Protein AF-A0A840H844-F1 (afdb_monomer_lite)

Foldseek 3Di:
DDPLVLLVQVLVLLVVCLVVDDACPDPPNVVSLLVSQVVQVPPDVGDDLVNSLVSCCVPPVPSNPTPHNVVSSVCNVVSVVVVVVVVVVVVVVD

Secondary structure (DSSP, 8-state):
--HHHHHHHHHHHHHHHHHH---TTSTTHHHHHHHHHHHHHHSTT---HHHHHHHHHHH-HHHHTSSHHHHHHHHHHHHHHHHHHHHHHHHTT-

pLDDT: mean 92.4, std 5.26, range [61.91, 97.94]

Structure (mmCIF, N/CA/C/O backbone):
data_AF-A0A840H844-F1
#
_entry.id   AF-A0A840H844-F1
#
loop_
_atom_site.group_PDB
_atom_site.id
_atom_site.type_symbol
_atom_site.label_atom_id
_atom_site.label_alt_id
_atom_site.label_comp_id
_atom_site.label_asym_id
_atom_site.label_entity_id
_atom_site.label_seq_id
_atom_site.pdbx_PDB_ins_code
_atom_site.Cartn_x
_atom_site.Cartn_y
_atom_site.Cartn_z
_atom_site.occupancy
_atom_site.B_iso_or_equiv
_atom_site.auth_seq_id
_atom_site.auth_comp_id
_atom_site.auth_asym_id
_atom_site.auth_atom_id
_atom_site.pdbx_PDB_model_num
ATOM 1 N N . MET A 1 1 ? -8.427 10.526 1.716 1.00 89.75 1 MET A N 1
ATOM 2 C CA . MET A 1 1 ? -8.307 10.136 0.295 1.00 89.75 1 MET A CA 1
ATOM 3 C C . MET A 1 1 ? -9.116 8.879 0.109 1.00 89.75 1 MET A C 1
ATOM 5 O O . MET A 1 1 ? -9.369 8.225 1.108 1.00 89.75 1 MET A O 1
ATOM 9 N N . SER A 1 2 ? -9.557 8.610 -1.112 1.00 94.44 2 SER A N 1
ATOM 10 C CA . SER A 1 2 ? -10.195 7.345 -1.467 1.00 94.44 2 SER A CA 1
ATOM 11 C C . SER A 1 2 ? -9.162 6.227 -1.641 1.00 94.44 2 SER A C 1
ATOM 13 O O . SER A 1 2 ? -8.010 6.509 -1.995 1.00 94.44 2 SER A O 1
ATOM 15 N N . HIS A 1 3 ? -9.580 4.959 -1.525 1.00 94.75 3 HIS A N 1
ATOM 16 C CA . HIS A 1 3 ? -8.670 3.820 -1.708 1.00 94.75 3 HIS A CA 1
ATOM 17 C C . HIS A 1 3 ? -8.077 3.865 -3.111 1.00 94.75 3 HIS A C 1
ATOM 19 O O . HIS A 1 3 ? -6.909 3.552 -3.314 1.00 94.75 3 HIS A O 1
ATOM 25 N N . SER A 1 4 ? -8.865 4.338 -4.079 1.00 94.25 4 SER A N 1
ATOM 26 C CA . SER A 1 4 ? -8.412 4.560 -5.444 1.00 94.25 4 SER A CA 1
ATOM 27 C C . SER A 1 4 ? -7.243 5.545 -5.520 1.00 94.25 4 SER A C 1
ATOM 29 O O . SER A 1 4 ? -6.231 5.217 -6.132 1.00 94.25 4 SER A O 1
ATOM 31 N N . GLU A 1 5 ? -7.355 6.722 -4.902 1.00 96.38 5 GLU A N 1
ATOM 32 C CA . GLU A 1 5 ? -6.285 7.732 -4.905 1.00 96.38 5 GLU A CA 1
ATOM 33 C C . GLU A 1 5 ? -5.043 7.252 -4.147 1.00 96.38 5 GLU A C 1
ATOM 35 O O . GLU A 1 5 ? -3.912 7.537 -4.545 1.00 96.38 5 GLU A O 1
ATOM 40 N N . ILE A 1 6 ? -5.241 6.502 -3.061 1.00 97.31 6 ILE A N 1
ATOM 41 C CA . ILE A 1 6 ? -4.145 5.935 -2.272 1.00 97.31 6 ILE A CA 1
ATOM 42 C C . ILE A 1 6 ? -3.375 4.907 -3.098 1.00 97.31 6 ILE A C 1
ATOM 44 O O . ILE A 1 6 ? -2.145 4.950 -3.133 1.00 97.31 6 ILE A O 1
ATOM 48 N N . VAL A 1 7 ? -4.073 4.025 -3.818 1.00 97.38 7 VAL A N 1
ATOM 49 C CA . VAL A 1 7 ? -3.431 3.060 -4.719 1.00 97.38 7 VAL A CA 1
ATOM 50 C C . VAL A 1 7 ? -2.627 3.763 -5.806 1.00 97.38 7 VAL A C 1
ATOM 52 O O . VAL A 1 7 ? -1.505 3.347 -6.094 1.00 97.38 7 VAL A O 1
ATOM 55 N N . ASP A 1 8 ? -3.140 4.853 -6.374 1.00 97.88 8 ASP A N 1
ATOM 56 C CA . ASP A 1 8 ? -2.403 5.607 -7.392 1.00 97.88 8 ASP A CA 1
ATOM 57 C C . ASP A 1 8 ? -1.103 6.203 -6.824 1.00 97.88 8 ASP A C 1
ATOM 59 O O . ASP A 1 8 ? -0.054 6.128 -7.470 1.00 97.88 8 ASP A O 1
ATOM 63 N N . LYS A 1 9 ? -1.128 6.696 -5.579 1.00 97.94 9 LYS A N 1
ATOM 64 C CA . LYS A 1 9 ? 0.075 7.168 -4.869 1.00 97.94 9 LYS A CA 1
ATOM 65 C C . LYS A 1 9 ? 1.050 6.044 -4.529 1.00 97.94 9 LYS A C 1
ATOM 67 O O . LYS A 1 9 ? 2.256 6.237 -4.656 1.00 97.94 9 LYS A O 1
ATOM 72 N N . ILE A 1 10 ? 0.559 4.869 -4.134 1.00 97.25 10 ILE A N 1
ATOM 73 C CA . ILE A 1 10 ? 1.403 3.684 -3.913 1.00 97.25 10 ILE A CA 1
ATOM 74 C C . ILE A 1 10 ? 2.129 3.316 -5.211 1.00 97.25 10 ILE A C 1
ATOM 76 O O . ILE A 1 10 ? 3.341 3.114 -5.208 1.00 97.25 10 ILE A O 1
ATOM 80 N N . ILE A 1 11 ? 1.410 3.285 -6.335 1.00 97.50 11 ILE A N 1
ATOM 81 C CA . ILE A 1 11 ? 1.981 3.001 -7.657 1.00 97.50 11 ILE A CA 1
ATOM 82 C C . ILE A 1 11 ? 3.035 4.047 -8.033 1.00 97.50 11 ILE A C 1
ATOM 84 O O . ILE A 1 11 ? 4.089 3.692 -8.564 1.00 97.50 11 ILE A O 1
ATOM 88 N N . GLU A 1 12 ? 2.776 5.329 -7.780 1.00 96.81 12 GLU A N 1
ATOM 89 C CA . GLU A 1 12 ? 3.746 6.399 -8.018 1.00 96.81 12 GLU A CA 1
ATOM 90 C C . GLU A 1 12 ? 5.024 6.198 -7.196 1.00 96.81 12 GLU A C 1
ATOM 92 O O . GLU A 1 12 ? 6.118 6.223 -7.764 1.00 96.81 12 GLU A O 1
ATOM 97 N N . GLN A 1 13 ? 4.895 5.909 -5.900 1.00 95.69 13 GLN A N 1
ATOM 98 C CA . GLN A 1 13 ? 6.041 5.675 -5.021 1.00 95.69 13 GLN A CA 1
ATOM 99 C C . GLN A 1 13 ? 6.847 4.439 -5.421 1.00 95.69 13 GLN A C 1
ATOM 101 O O . GLN A 1 13 ?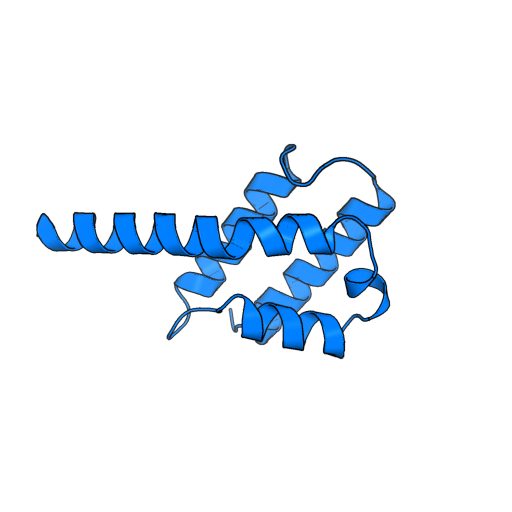 8.074 4.499 -5.485 1.00 95.69 13 GLN A O 1
ATOM 106 N N . LEU A 1 14 ? 6.181 3.349 -5.806 1.00 95.44 14 LEU A N 1
ATOM 107 C CA . LEU A 1 14 ? 6.855 2.162 -6.339 1.00 95.44 14 LEU A CA 1
ATOM 108 C C . LEU A 1 14 ? 7.644 2.491 -7.613 1.00 95.44 14 LEU A C 1
ATOM 110 O O . LEU A 1 14 ? 8.789 2.077 -7.754 1.00 95.44 14 LEU A O 1
ATOM 114 N N . ARG A 1 15 ? 7.087 3.307 -8.519 1.00 94.94 15 ARG A N 1
ATOM 115 C CA . ARG A 1 15 ? 7.805 3.756 -9.729 1.00 94.94 15 ARG A CA 1
ATOM 116 C C . ARG A 1 15 ? 9.003 4.646 -9.421 1.00 94.94 15 ARG A C 1
ATOM 118 O O . ARG A 1 15 ? 9.917 4.707 -10.245 1.00 94.94 15 ARG A O 1
ATOM 125 N N . ILE A 1 16 ? 8.956 5.419 -8.339 1.00 92.75 16 ILE A N 1
ATOM 126 C CA . ILE A 1 16 ? 10.081 6.246 -7.891 1.00 92.75 16 ILE A CA 1
ATOM 127 C C . ILE A 1 16 ? 11.165 5.337 -7.318 1.00 92.75 16 ILE A C 1
ATOM 129 O O . ILE A 1 16 ? 12.317 5.456 -7.728 1.00 92.75 16 ILE A O 1
ATOM 133 N N . GLN A 1 17 ? 10.795 4.398 -6.447 1.00 92.31 17 GLN A N 1
ATOM 134 C CA . GLN A 1 17 ? 11.731 3.447 -5.858 1.00 92.31 17 GLN A CA 1
ATOM 135 C C . GLN A 1 17 ? 12.397 2.569 -6.924 1.00 92.31 17 GLN A C 1
ATOM 137 O O . GLN A 1 17 ? 13.618 2.464 -6.941 1.00 92.31 17 GLN A O 1
ATOM 142 N N . ASP A 1 18 ? 11.634 1.998 -7.859 1.00 90.25 18 ASP A N 1
ATOM 143 C CA . ASP A 1 18 ? 12.188 1.164 -8.935 1.00 90.25 18 ASP A CA 1
ATOM 144 C C . ASP A 1 18 ? 13.176 1.943 -9.827 1.00 90.25 18 ASP A C 1
ATOM 146 O O . ASP A 1 18 ? 14.126 1.364 -10.351 1.00 90.25 18 ASP A O 1
ATOM 150 N N . ARG A 1 19 ? 12.982 3.261 -10.001 1.00 91.06 19 ARG A N 1
ATOM 151 C CA . ARG A 1 19 ? 13.886 4.126 -10.784 1.00 91.06 19 ARG A CA 1
ATOM 152 C C . ARG A 1 19 ? 15.127 4.560 -10.011 1.00 91.06 19 ARG A C 1
ATOM 154 O O . ARG A 1 19 ? 16.205 4.632 -10.592 1.00 91.06 19 ARG A O 1
ATOM 161 N N . SER A 1 20 ? 14.960 4.887 -8.737 1.00 89.56 20 SER A N 1
ATOM 162 C CA . SER A 1 20 ? 16.026 5.406 -7.874 1.00 89.56 20 SER A CA 1
ATOM 163 C C . SER A 1 20 ? 16.852 4.294 -7.221 1.00 89.56 20 SER A C 1
ATOM 165 O O . SER A 1 20 ? 17.950 4.545 -6.729 1.00 89.56 20 SER A O 1
ATOM 167 N N . GLY A 1 21 ? 16.335 3.063 -7.219 1.00 86.31 21 GLY A N 1
ATOM 168 C CA . GLY A 1 21 ? 16.888 1.939 -6.480 1.00 86.31 21 GLY A CA 1
ATOM 169 C C . GLY A 1 21 ? 16.648 2.042 -4.969 1.00 86.31 21 GLY A C 1
ATOM 170 O O . GLY A 1 21 ? 15.987 2.953 -4.461 1.00 86.31 21 GLY A O 1
ATOM 171 N N . GLY A 1 22 ? 17.216 1.082 -4.240 1.00 86.75 22 GLY A N 1
ATOM 172 C CA . GLY A 1 22 ? 17.076 0.968 -2.789 1.00 86.75 22 GLY A CA 1
ATOM 173 C C . GLY A 1 22 ? 15.953 0.028 -2.352 1.00 86.75 22 GLY A C 1
ATOM 174 O O . GLY A 1 22 ? 15.202 -0.530 -3.156 1.00 86.75 22 GLY A O 1
ATOM 175 N N . TYR A 1 23 ? 15.868 -0.176 -1.042 1.00 85.50 23 TYR A N 1
ATOM 176 C CA . TYR A 1 23 ? 14.957 -1.141 -0.435 1.00 85.50 23 TYR A CA 1
ATOM 177 C C . TYR A 1 23 ? 13.815 -0.446 0.286 1.00 85.50 23 TYR A C 1
ATOM 179 O O . TYR A 1 23 ? 14.002 0.585 0.922 1.00 85.50 23 TYR A O 1
ATOM 187 N N . PHE A 1 24 ? 12.650 -1.085 0.270 1.00 86.62 24 PHE A N 1
ATOM 188 C CA . PHE A 1 24 ? 11.432 -0.584 0.901 1.00 86.62 24 PHE A CA 1
ATOM 189 C C . PHE A 1 24 ? 11.623 -0.213 2.386 1.00 86.62 24 PHE A C 1
ATOM 191 O O . PHE A 1 24 ? 11.042 0.752 2.862 1.00 86.62 24 PHE A O 1
ATOM 198 N N . HIS A 1 25 ? 12.472 -0.943 3.118 1.00 86.56 25 HIS A N 1
ATOM 199 C CA . HIS A 1 25 ? 12.738 -0.689 4.539 1.00 86.56 25 HIS A CA 1
ATOM 200 C C . HIS A 1 25 ? 13.635 0.530 4.813 1.00 86.56 25 HIS A C 1
ATOM 202 O O . HIS A 1 25 ? 13.850 0.864 5.978 1.00 86.56 25 HIS A O 1
ATOM 208 N N . GLN A 1 26 ? 14.190 1.158 3.775 1.00 91.44 26 GLN A N 1
ATOM 209 C CA . GLN A 1 26 ? 15.026 2.348 3.897 1.00 91.44 26 GLN A CA 1
ATOM 210 C C . GLN A 1 26 ? 14.167 3.614 3.876 1.00 91.44 26 GLN A C 1
ATOM 212 O O . GLN A 1 26 ? 13.107 3.655 3.254 1.00 91.44 26 GLN A O 1
ATOM 217 N N . GLU A 1 27 ? 14.644 4.662 4.542 1.00 90.94 27 GLU A N 1
ATOM 218 C CA . GLU A 1 27 ? 14.042 5.987 4.421 1.00 90.94 27 GLU A CA 1
ATOM 219 C C . GLU A 1 27 ? 14.402 6.624 3.065 1.00 90.94 27 GLU A C 1
ATOM 221 O O . GLU A 1 27 ? 15.520 6.420 2.580 1.00 90.94 27 GLU A O 1
ATOM 226 N N . PRO A 1 28 ? 13.489 7.398 2.449 1.00 91.44 28 PRO A N 1
ATOM 227 C CA . PRO A 1 28 ? 12.158 7.762 2.957 1.00 91.44 28 PRO A CA 1
ATOM 228 C C . PRO A 1 28 ? 11.054 6.732 2.649 1.00 91.44 28 PRO A C 1
ATOM 230 O O . PRO A 1 28 ? 9.936 6.869 3.144 1.00 91.44 28 PRO A O 1
ATOM 233 N N . TYR A 1 29 ? 11.350 5.691 1.858 1.00 92.44 29 TYR A N 1
ATOM 234 C CA . TYR A 1 29 ? 10.348 4.756 1.331 1.00 92.44 29 TYR A CA 1
ATOM 235 C C . TYR A 1 29 ? 9.483 4.132 2.424 1.00 92.44 29 TYR A C 1
ATOM 237 O O . TYR A 1 29 ? 8.257 4.126 2.312 1.00 92.44 29 TYR A O 1
ATOM 245 N N . LYS A 1 30 ? 10.102 3.650 3.507 1.00 92.81 30 LYS A N 1
ATOM 246 C CA . LYS A 1 30 ? 9.378 3.024 4.617 1.00 92.81 30 LYS A CA 1
ATOM 247 C C . LYS A 1 30 ? 8.315 3.959 5.192 1.00 92.81 30 LYS A C 1
ATOM 249 O O . LYS A 1 30 ? 7.159 3.555 5.319 1.00 92.81 30 LYS A O 1
ATOM 254 N N . SER A 1 31 ? 8.698 5.188 5.535 1.00 94.19 31 SER A N 1
ATOM 255 C CA . SER A 1 31 ? 7.788 6.179 6.114 1.00 94.19 31 SER A CA 1
ATOM 256 C C . SER A 1 31 ? 6.706 6.612 5.127 1.00 94.19 31 SER A C 1
ATOM 258 O O . SER A 1 31 ? 5.542 6.734 5.513 1.00 94.19 31 SER A O 1
ATOM 260 N N . ASP A 1 32 ? 7.056 6.789 3.852 1.00 95.94 32 ASP A N 1
ATOM 261 C CA . ASP A 1 32 ? 6.107 7.192 2.813 1.00 95.94 32 ASP A CA 1
ATOM 262 C C . ASP A 1 32 ? 5.034 6.128 2.565 1.00 95.94 32 ASP A C 1
ATOM 264 O O . ASP A 1 32 ? 3.839 6.439 2.567 1.00 95.94 32 ASP A O 1
ATOM 268 N N . PHE A 1 33 ? 5.431 4.863 2.414 1.00 96.44 33 PHE A N 1
ATOM 269 C CA . PHE A 1 33 ? 4.477 3.766 2.265 1.00 96.44 33 PHE A CA 1
ATOM 270 C C . PHE A 1 33 ? 3.658 3.539 3.531 1.00 96.44 33 PHE A C 1
ATOM 272 O O . PHE A 1 33 ? 2.457 3.293 3.434 1.00 96.44 33 PHE A O 1
ATOM 279 N N . PHE A 1 34 ? 4.267 3.653 4.714 1.00 95.75 34 PHE A N 1
ATOM 280 C CA . PHE A 1 34 ? 3.535 3.497 5.968 1.00 95.75 34 PHE A CA 1
ATOM 281 C C . PHE A 1 34 ? 2.479 4.592 6.146 1.00 95.75 34 PHE A C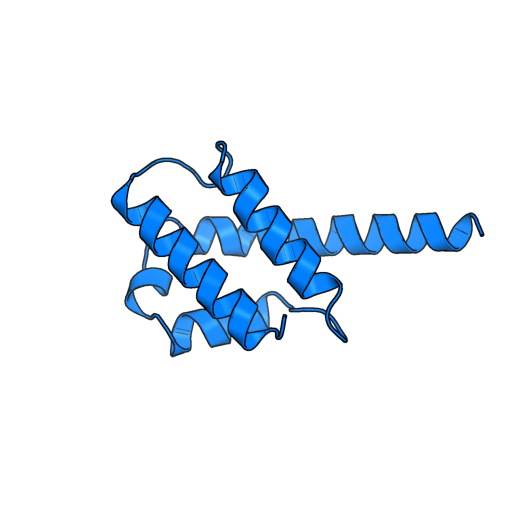 1
ATOM 283 O O . PHE A 1 34 ? 1.363 4.308 6.578 1.00 95.75 34 PHE A O 1
ATOM 290 N N . ARG A 1 35 ? 2.777 5.835 5.750 1.00 96.31 35 ARG A N 1
ATOM 291 C CA . ARG A 1 35 ? 1.790 6.922 5.747 1.00 96.31 35 ARG A CA 1
ATOM 292 C C . ARG A 1 35 ? 0.607 6.608 4.830 1.00 96.31 35 ARG A C 1
ATOM 294 O O . ARG A 1 35 ? -0.534 6.776 5.252 1.00 96.31 35 ARG A O 1
ATOM 301 N N . LEU A 1 36 ? 0.867 6.112 3.618 1.00 97.44 36 LEU A N 1
ATOM 302 C CA . LEU A 1 36 ? -0.188 5.697 2.682 1.00 97.44 36 LEU A CA 1
ATOM 303 C C . LEU A 1 36 ? -1.015 4.529 3.235 1.00 97.44 36 LEU A C 1
ATOM 305 O O . LEU A 1 36 ? -2.232 4.517 3.081 1.00 97.44 36 LEU A O 1
ATOM 309 N N . PHE A 1 37 ? -0.377 3.577 3.919 1.00 97.00 37 PHE A N 1
ATOM 310 C CA . PHE A 1 37 ? -1.070 2.505 4.630 1.00 97.00 37 PHE A CA 1
ATOM 311 C C . PHE A 1 37 ? -2.014 3.049 5.709 1.00 97.00 37 PHE A C 1
ATOM 313 O O . PHE A 1 37 ? -3.180 2.664 5.734 1.00 97.00 37 PHE A O 1
ATOM 320 N N . VAL A 1 38 ? -1.547 3.964 6.567 1.00 95.56 38 VAL A N 1
ATOM 321 C CA . VAL A 1 38 ? -2.380 4.561 7.626 1.00 95.56 38 VAL A CA 1
ATOM 322 C C . VAL A 1 38 ? -3.582 5.279 7.023 1.00 95.56 38 VAL A C 1
ATOM 324 O O . VAL A 1 38 ? -4.706 5.071 7.468 1.00 95.56 38 VAL A O 1
ATOM 327 N N . GLU A 1 39 ? -3.370 6.078 5.978 1.00 96.25 39 GLU A N 1
ATOM 328 C CA . GLU A 1 39 ? -4.460 6.753 5.268 1.00 96.25 39 GLU A CA 1
ATOM 329 C C . GLU A 1 39 ? -5.480 5.748 4.710 1.00 96.25 39 GLU A C 1
ATOM 331 O O . GLU A 1 39 ? -6.680 5.995 4.797 1.00 96.25 39 GLU A O 1
ATOM 336 N N . ALA A 1 40 ? -5.020 4.596 4.209 1.00 95.94 40 ALA A N 1
ATOM 337 C CA . ALA A 1 40 ? -5.893 3.540 3.703 1.00 95.94 40 ALA A CA 1
ATOM 338 C C . ALA A 1 40 ? -6.662 2.830 4.822 1.00 95.94 40 ALA A C 1
ATOM 340 O O . ALA A 1 40 ? -7.821 2.476 4.634 1.00 95.94 40 ALA A O 1
ATOM 341 N N . ALA A 1 41 ? -6.023 2.613 5.973 1.00 94.38 41 ALA A N 1
ATOM 342 C CA . ALA A 1 41 ? -6.592 1.937 7.137 1.00 94.38 41 ALA A CA 1
ATOM 343 C C . ALA A 1 41 ? -7.602 2.802 7.915 1.00 94.38 41 ALA A C 1
ATOM 345 O O . ALA A 1 41 ? -8.422 2.268 8.663 1.00 94.38 41 ALA A O 1
ATOM 346 N N . GLU A 1 42 ? -7.534 4.128 7.779 1.00 92.06 42 GLU A N 1
ATOM 347 C CA . GLU A 1 42 ? -8.517 5.063 8.346 1.00 92.06 42 GLU A CA 1
ATOM 348 C C . GLU A 1 42 ? -9.687 5.362 7.396 1.00 92.06 42 GLU A C 1
ATOM 350 O O . GLU A 1 42 ? -10.689 5.945 7.813 1.00 92.06 42 GLU A O 1
ATOM 355 N N . GLU A 1 43 ? -9.592 4.973 6.126 1.00 92.75 43 GLU A N 1
ATOM 356 C CA . GLU A 1 43 ? -10.672 5.160 5.165 1.00 92.75 43 GLU A CA 1
ATOM 357 C C . GLU A 1 43 ? -11.644 3.972 5.171 1.00 92.75 43 GLU A C 1
ATOM 359 O O . GLU A 1 43 ? -11.333 2.884 4.676 1.00 92.75 43 GLU A O 1
ATOM 364 N N . GLY A 1 44 ? -12.858 4.212 5.673 1.00 87.06 44 GLY A N 1
ATOM 365 C CA . GLY A 1 44 ? -13.944 3.232 5.652 1.00 87.06 44 GLY A CA 1
ATOM 366 C C . GLY A 1 44 ? -13.570 1.947 6.392 1.00 87.06 44 GLY A C 1
ATOM 367 O O . GLY A 1 44 ? -13.133 1.994 7.540 1.00 87.06 44 GLY A O 1
ATOM 368 N N . ASP A 1 45 ? -13.718 0.807 5.715 1.00 85.94 45 ASP A N 1
ATOM 369 C CA . ASP A 1 45 ? -13.380 -0.523 6.247 1.00 85.94 45 ASP A CA 1
ATOM 370 C C . ASP A 1 45 ? -11.888 -0.888 6.099 1.00 85.94 45 ASP A C 1
ATOM 372 O O . ASP A 1 45 ? -11.493 -2.034 6.336 1.00 85.94 45 ASP A O 1
ATOM 376 N N . GLY A 1 46 ? -11.050 0.072 5.703 1.00 90.88 46 GLY A N 1
ATOM 377 C CA . GLY A 1 46 ? -9.637 -0.150 5.435 1.00 90.88 46 GLY A CA 1
ATOM 378 C C . GLY A 1 46 ? -9.366 -0.775 4.062 1.00 90.88 46 GLY A C 1
ATOM 379 O O . GLY A 1 46 ? -10.239 -1.375 3.430 1.00 90.88 46 GLY A O 1
ATOM 380 N N . LEU A 1 47 ? -8.123 -0.661 3.589 1.00 93.56 47 LEU A N 1
ATOM 381 C CA . LEU A 1 47 ? -7.678 -1.302 2.350 1.00 93.56 47 LEU A CA 1
ATOM 382 C C . LEU A 1 47 ? -6.959 -2.622 2.642 1.00 93.56 47 LEU A C 1
ATOM 384 O O . LEU A 1 47 ? -5.787 -2.645 3.026 1.00 93.56 47 LEU A O 1
ATOM 388 N N . ARG A 1 48 ? -7.658 -3.736 2.421 1.00 91.81 48 ARG A N 1
ATOM 389 C CA . ARG A 1 48 ? -7.090 -5.078 2.596 1.00 91.81 48 ARG A CA 1
ATOM 390 C C . ARG A 1 48 ? -6.048 -5.410 1.528 1.00 91.81 48 ARG A C 1
ATOM 392 O O . ARG A 1 48 ? -6.107 -4.917 0.401 1.00 91.81 48 ARG A O 1
ATOM 399 N N . ALA A 1 49 ? -5.109 -6.283 1.888 1.00 93.69 49 ALA A N 1
ATOM 400 C CA . ALA A 1 49 ? -3.985 -6.654 1.032 1.00 93.69 49 ALA A CA 1
ATOM 401 C C . ALA A 1 49 ? -4.429 -7.280 -0.306 1.00 93.69 49 ALA A C 1
ATOM 403 O O . ALA A 1 49 ? -3.894 -6.934 -1.354 1.00 93.69 49 ALA A O 1
ATOM 404 N N . ASP A 1 50 ? -5.427 -8.162 -0.298 1.00 93.94 50 ASP A N 1
ATOM 405 C CA . ASP A 1 50 ? -5.999 -8.806 -1.492 1.00 93.94 50 ASP A CA 1
ATOM 406 C C . ASP A 1 50 ? -6.641 -7.800 -2.461 1.00 93.94 50 ASP A C 1
ATOM 408 O O . ASP A 1 50 ? -6.466 -7.885 -3.685 1.00 93.94 50 ASP A O 1
ATOM 412 N N . HIS A 1 51 ? -7.339 -6.804 -1.915 1.00 94.12 51 HIS A N 1
ATOM 413 C CA . HIS A 1 51 ? -7.908 -5.722 -2.706 1.00 94.12 51 HIS A CA 1
ATOM 414 C C . HIS A 1 51 ? -6.809 -4.822 -3.286 1.00 94.12 51 HIS A C 1
ATOM 416 O O . HIS A 1 51 ? -6.817 -4.548 -4.488 1.00 94.12 51 HIS A O 1
ATOM 422 N N . LEU A 1 52 ? -5.817 -4.439 -2.474 1.00 96.12 52 LEU A N 1
ATOM 423 C CA . LEU A 1 52 ? -4.643 -3.691 -2.928 1.00 96.12 52 LEU A CA 1
ATOM 424 C C . LEU A 1 52 ? -3.917 -4.429 -4.066 1.00 96.12 52 LEU A C 1
ATOM 426 O O . LEU A 1 52 ? -3.622 -3.828 -5.098 1.00 96.12 52 LEU A O 1
ATOM 430 N N . TRP A 1 53 ? -3.684 -5.735 -3.910 1.00 95.56 53 TRP A N 1
ATOM 431 C CA . TRP A 1 53 ? -3.064 -6.587 -4.926 1.00 95.56 53 TRP A CA 1
ATOM 432 C C . TRP A 1 53 ? -3.812 -6.538 -6.252 1.00 95.56 53 TRP A C 1
ATOM 434 O O . TRP A 1 53 ? -3.214 -6.301 -7.304 1.00 95.56 53 TRP A O 1
ATOM 444 N N . SER A 1 54 ? -5.132 -6.702 -6.195 1.00 95.44 54 SER A N 1
ATOM 445 C CA . SER A 1 54 ? -5.986 -6.667 -7.380 1.00 95.44 54 SER A CA 1
ATOM 446 C C . SER A 1 54 ? -5.925 -5.307 -8.081 1.00 95.44 54 SER A C 1
ATOM 448 O O . SER A 1 54 ? -5.749 -5.251 -9.299 1.00 95.44 54 SER A O 1
ATOM 450 N N . LEU A 1 55 ? -6.008 -4.206 -7.327 1.00 96.12 55 LEU A N 1
ATOM 451 C CA . LEU A 1 55 ? -5.984 -2.855 -7.892 1.00 96.12 55 LEU A CA 1
ATOM 452 C C . LEU A 1 55 ? -4.628 -2.504 -8.517 1.00 96.12 55 LEU A C 1
ATOM 454 O O . LEU A 1 55 ? -4.593 -1.966 -9.625 1.00 96.12 55 LEU A O 1
ATOM 458 N N . VAL A 1 56 ? -3.511 -2.833 -7.860 1.00 96.44 56 VAL A N 1
ATOM 459 C CA . VAL A 1 56 ? -2.169 -2.589 -8.418 1.00 96.44 56 VAL A CA 1
ATOM 460 C C . VAL A 1 56 ? -1.946 -3.423 -9.680 1.00 96.44 56 VAL A C 1
ATOM 462 O O . VAL A 1 56 ? -1.480 -2.883 -10.687 1.00 96.44 56 VAL A O 1
ATOM 465 N N . GLY A 1 57 ? -2.339 -4.701 -9.671 1.00 95.75 57 GLY A N 1
ATOM 466 C CA . GLY A 1 57 ? -2.228 -5.583 -10.836 1.00 95.75 57 GLY A CA 1
ATOM 467 C C . GLY A 1 57 ? -3.033 -5.094 -12.041 1.00 95.75 57 GLY A C 1
ATOM 468 O O . GLY A 1 57 ? -2.541 -5.138 -13.166 1.00 95.75 57 GLY A O 1
ATOM 469 N N . GLN A 1 58 ? -4.236 -4.559 -11.814 1.00 96.56 58 GLN A N 1
ATOM 470 C CA . GLN A 1 58 ? -5.078 -4.001 -12.877 1.00 96.56 58 GLN A CA 1
ATOM 471 C C . GLN A 1 58 ? -4.535 -2.677 -13.431 1.00 96.56 58 GLN A C 1
ATOM 473 O O . GLN A 1 58 ? -4.537 -2.464 -14.643 1.00 96.56 58 GLN A O 1
ATOM 478 N N . ARG A 1 59 ? -4.071 -1.772 -12.561 1.00 97.25 59 ARG A N 1
ATOM 479 C CA . ARG A 1 59 ? -3.705 -0.395 -12.946 1.00 97.25 59 ARG A CA 1
ATOM 480 C C . ARG A 1 59 ? -2.275 -0.255 -13.443 1.00 97.25 59 ARG A C 1
ATOM 482 O O . ARG A 1 59 ? -1.991 0.591 -14.291 1.00 97.25 59 ARG A O 1
ATOM 489 N N . ALA A 1 60 ? -1.353 -1.043 -12.901 1.00 96.69 60 ALA A N 1
ATOM 490 C CA . ALA A 1 60 ? 0.064 -0.933 -13.214 1.00 96.69 60 ALA A CA 1
ATOM 491 C C . ALA A 1 60 ? 0.755 -2.305 -13.315 1.00 96.69 60 ALA A C 1
ATOM 493 O O 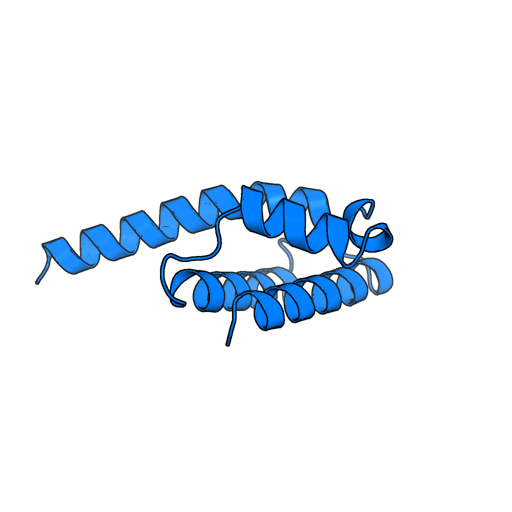. ALA A 1 60 ? 1.675 -2.574 -12.541 1.00 96.69 60 ALA A O 1
ATOM 494 N N . PRO A 1 61 ? 0.432 -3.130 -14.335 1.00 95.12 61 PRO A N 1
ATOM 495 C CA . PRO A 1 61 ? 1.043 -4.452 -14.522 1.00 95.12 61 PRO A CA 1
ATOM 496 C C . PRO A 1 61 ? 2.580 -4.449 -14.522 1.00 95.12 61 PRO A C 1
ATOM 498 O O . PRO A 1 61 ? 3.214 -5.384 -14.045 1.00 95.12 61 PRO A O 1
ATOM 501 N N . LYS A 1 62 ? 3.208 -3.380 -15.032 1.00 93.38 62 LYS A N 1
ATOM 502 C CA . LYS A 1 62 ? 4.675 -3.239 -15.025 1.00 93.38 62 LYS A CA 1
ATOM 503 C C . LYS A 1 62 ? 5.253 -3.080 -13.616 1.00 93.38 62 LYS A C 1
ATOM 505 O O . LYS A 1 62 ? 6.289 -3.659 -13.336 1.00 93.38 62 LYS A O 1
ATOM 510 N N . VAL A 1 63 ? 4.582 -2.309 -12.758 1.00 93.81 63 VAL A N 1
ATOM 511 C CA . VAL A 1 63 ? 4.975 -2.113 -11.350 1.00 93.81 63 VAL A CA 1
ATOM 512 C C . VAL A 1 63 ? 4.701 -3.379 -10.550 1.00 93.81 63 VAL A C 1
ATOM 514 O O . VAL A 1 63 ? 5.512 -3.789 -9.732 1.00 93.81 63 VAL A O 1
ATOM 517 N N . PHE A 1 64 ? 3.577 -4.031 -10.838 1.00 92.25 64 PHE A N 1
ATOM 518 C CA . PHE A 1 64 ? 3.186 -5.286 -10.214 1.00 92.25 64 PHE A CA 1
ATOM 519 C C . PHE A 1 64 ? 4.199 -6.418 -10.460 1.00 92.25 64 PHE A C 1
ATOM 521 O O . PHE A 1 64 ? 4.433 -7.244 -9.588 1.00 92.25 64 PHE A O 1
ATOM 528 N N . ASN A 1 65 ? 4.854 -6.426 -11.622 1.00 89.25 65 ASN A N 1
ATOM 529 C CA . ASN A 1 65 ? 5.948 -7.353 -11.926 1.00 89.25 65 ASN A CA 1
ATOM 530 C C . ASN A 1 65 ? 7.338 -6.817 -11.517 1.00 89.25 65 ASN A C 1
ATOM 532 O O . ASN A 1 65 ? 8.349 -7.446 -11.828 1.00 89.25 65 ASN A O 1
ATOM 536 N N . GLY A 1 66 ? 7.403 -5.645 -10.879 1.00 87.94 66 GLY A N 1
ATOM 537 C CA . GLY A 1 66 ? 8.634 -5.019 -10.400 1.00 87.94 66 GLY A CA 1
ATOM 538 C C . GLY A 1 66 ? 9.132 -5.624 -9.088 1.00 87.94 66 GLY A C 1
ATOM 539 O O . GLY A 1 66 ? 8.415 -6.345 -8.396 1.00 87.94 66 GLY A O 1
ATOM 540 N N . HIS A 1 67 ? 10.376 -5.317 -8.720 1.00 88.19 67 HIS A N 1
ATOM 541 C CA . HIS A 1 67 ? 11.010 -5.896 -7.531 1.00 88.19 67 HIS A CA 1
ATOM 542 C C . HIS A 1 67 ? 10.509 -5.289 -6.213 1.00 88.19 67 HIS A C 1
ATOM 544 O O . HIS A 1 67 ? 10.484 -5.985 -5.198 1.00 88.19 67 HIS A O 1
ATOM 550 N N . ALA A 1 68 ? 10.101 -4.016 -6.207 1.00 91.50 68 ALA A N 1
ATOM 551 C CA . ALA A 1 68 ? 9.635 -3.349 -4.992 1.00 91.50 68 ALA A CA 1
ATOM 552 C C . ALA A 1 68 ? 8.241 -3.821 -4.540 1.00 91.50 68 ALA A C 1
ATOM 554 O O . ALA A 1 68 ? 7.977 -3.913 -3.339 1.00 91.50 68 ALA A O 1
ATOM 555 N N . TRP A 1 69 ? 7.354 -4.154 -5.485 1.00 94.12 69 TRP A N 1
ATOM 556 C CA . TRP A 1 69 ? 5.960 -4.494 -5.190 1.00 94.12 69 TRP A CA 1
ATOM 557 C C . TRP A 1 69 ? 5.795 -5.720 -4.270 1.00 94.12 69 TRP A C 1
ATOM 559 O O . TRP A 1 69 ? 5.119 -5.583 -3.248 1.00 94.12 69 TRP A O 1
ATOM 569 N N . PRO A 1 70 ? 6.422 -6.885 -4.538 1.00 92.00 70 PRO A N 1
ATOM 570 C CA . PRO A 1 70 ? 6.296 -8.052 -3.664 1.00 92.00 70 PRO A CA 1
ATOM 571 C C . PRO A 1 70 ? 6.730 -7.786 -2.218 1.00 92.00 70 PRO A C 1
ATOM 573 O O . PRO A 1 70 ? 6.144 -8.342 -1.293 1.00 92.00 70 PRO A O 1
ATOM 576 N N . LEU A 1 71 ? 7.730 -6.920 -2.018 1.00 91.31 71 LEU A N 1
ATOM 577 C CA . LEU A 1 71 ? 8.229 -6.559 -0.690 1.00 91.31 71 LEU A CA 1
ATOM 578 C C . LEU A 1 71 ? 7.217 -5.701 0.076 1.00 91.31 71 LEU A C 1
ATOM 580 O O . LEU A 1 71 ? 6.918 -5.993 1.232 1.00 91.31 71 LEU A O 1
ATOM 584 N N . LEU A 1 72 ? 6.656 -4.678 -0.577 1.00 93.75 72 LEU A N 1
ATOM 585 C CA . LEU A 1 72 ? 5.590 -3.863 0.010 1.00 93.75 72 LEU A CA 1
ATOM 586 C C . LEU A 1 72 ? 4.361 -4.720 0.338 1.00 93.75 72 LEU A C 1
ATOM 588 O O . LEU A 1 72 ? 3.803 -4.613 1.428 1.00 93.75 72 LEU A O 1
AT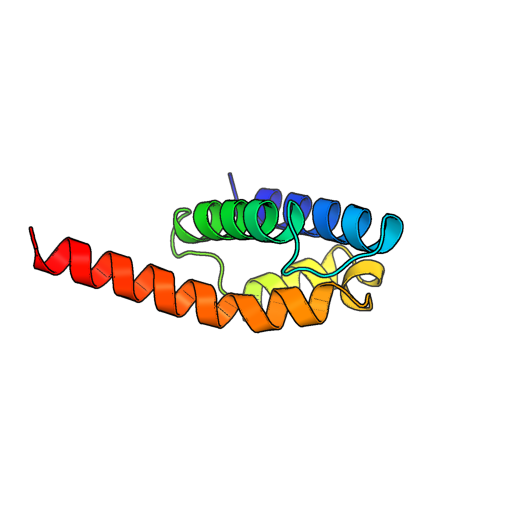OM 592 N N . PHE A 1 73 ? 3.949 -5.581 -0.595 1.00 94.56 73 PHE A N 1
ATOM 593 C CA . PHE A 1 73 ? 2.793 -6.451 -0.408 1.00 94.56 73 PHE A CA 1
ATOM 594 C C . PHE A 1 73 ? 2.974 -7.405 0.777 1.00 94.56 7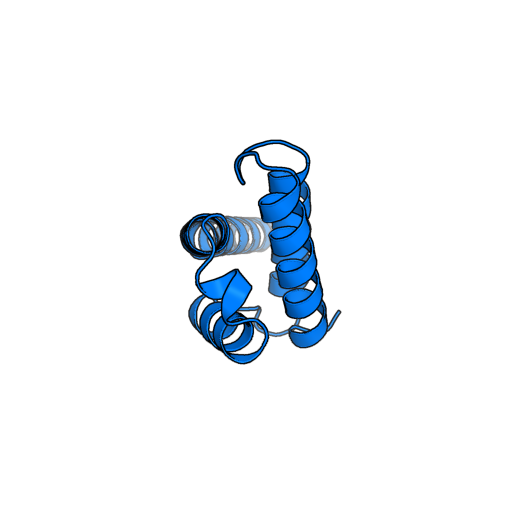3 PHE A C 1
ATOM 596 O O . PHE A 1 73 ? 2.041 -7.580 1.555 1.00 94.56 73 PHE A O 1
ATOM 603 N N . ALA A 1 74 ? 4.170 -7.973 0.960 1.00 92.62 74 ALA A N 1
ATOM 604 C CA . ALA A 1 74 ? 4.471 -8.834 2.103 1.00 92.62 74 ALA A CA 1
ATOM 605 C C . ALA A 1 74 ? 4.389 -8.093 3.451 1.00 92.62 74 ALA A C 1
ATOM 607 O O . ALA A 1 74 ? 3.960 -8.679 4.440 1.00 92.62 74 ALA A O 1
ATOM 608 N N . ALA A 1 75 ? 4.748 -6.806 3.491 1.00 93.75 75 ALA A N 1
ATOM 609 C CA . ALA A 1 75 ? 4.672 -5.996 4.708 1.00 93.75 75 ALA A CA 1
ATOM 610 C C . ALA A 1 75 ? 3.237 -5.565 5.070 1.00 93.75 75 ALA A C 1
ATOM 612 O O . ALA A 1 75 ? 2.941 -5.309 6.238 1.00 93.75 75 ALA A O 1
ATOM 613 N N . TRP A 1 76 ? 2.332 -5.486 4.088 1.00 95.69 76 TRP A N 1
ATOM 614 C CA . TRP A 1 76 ? 0.989 -4.928 4.279 1.00 95.69 76 TRP A CA 1
ATOM 615 C C . TRP A 1 76 ? 0.151 -5.651 5.352 1.00 95.69 76 TRP A C 1
ATOM 617 O O . TRP A 1 76 ? -0.398 -4.969 6.220 1.00 95.69 76 TRP A O 1
ATOM 627 N N . PRO A 1 77 ? 0.063 -6.999 5.381 1.00 94.50 77 PRO A N 1
ATOM 628 C CA . PRO A 1 77 ? -0.681 -7.709 6.423 1.00 94.50 77 PRO A CA 1
ATOM 629 C C . PRO A 1 77 ? -0.083 -7.531 7.823 1.00 94.50 77 PRO A C 1
ATOM 631 O O . PRO A 1 77 ? -0.818 -7.489 8.809 1.00 94.50 77 PRO A O 1
ATOM 634 N N . GLU A 1 78 ? 1.244 -7.416 7.929 1.00 94.69 78 GLU A N 1
ATOM 635 C CA . GLU A 1 78 ? 1.913 -7.183 9.213 1.00 94.69 78 GLU A CA 1
ATOM 636 C C . GLU A 1 78 ? 1.557 -5.802 9.773 1.00 94.69 78 GLU A C 1
ATOM 638 O O . GLU A 1 78 ? 1.275 -5.656 10.966 1.00 94.69 78 GLU A O 1
ATOM 643 N N . TRP A 1 79 ? 1.519 -4.793 8.901 1.00 95.50 79 TRP A N 1
ATOM 644 C CA . TRP A 1 79 ? 1.084 -3.446 9.257 1.00 95.50 79 TRP A CA 1
ATOM 645 C C . TRP A 1 79 ? -0.387 -3.408 9.657 1.00 95.50 79 TRP A C 1
ATOM 647 O O . TRP A 1 79 ? -0.709 -2.831 10.696 1.00 95.50 79 TRP A O 1
ATOM 657 N N . ASP A 1 80 ? -1.262 -4.074 8.900 1.00 94.94 80 ASP A N 1
ATOM 658 C CA . ASP A 1 80 ? -2.689 -4.180 9.222 1.00 94.94 80 ASP A CA 1
ATOM 659 C C . ASP A 1 80 ? -2.920 -4.827 10.593 1.00 94.94 80 ASP A C 1
ATOM 661 O O . ASP A 1 80 ? -3.650 -4.293 11.438 1.00 94.94 80 ASP A O 1
ATOM 665 N N . TYR A 1 81 ? -2.213 -5.924 10.878 1.00 93.31 81 TYR A N 1
ATOM 666 C CA . TYR A 1 81 ? -2.257 -6.576 12.183 1.00 93.31 81 TYR A CA 1
ATOM 667 C C . TYR A 1 81 ? -1.819 -5.635 13.311 1.00 93.31 81 TYR A C 1
ATOM 669 O O . TYR A 1 81 ? -2.537 -5.483 14.308 1.00 93.31 81 TYR A O 1
ATOM 677 N N . ALA A 1 82 ? -0.656 -4.993 13.165 1.00 94.19 82 ALA A N 1
ATOM 678 C CA . ALA A 1 82 ? -0.104 -4.103 14.182 1.00 94.19 82 ALA A CA 1
ATOM 679 C C . ALA A 1 82 ? -1.017 -2.893 14.440 1.00 94.19 82 ALA A C 1
ATOM 681 O O . ALA A 1 82 ? -1.278 -2.550 15.598 1.00 94.19 82 ALA A O 1
ATOM 682 N N . TRP A 1 83 ? -1.553 -2.287 13.378 1.00 93.38 83 TRP A N 1
ATOM 683 C CA . TRP A 1 83 ? -2.470 -1.150 13.457 1.00 93.38 83 TRP A CA 1
ATOM 684 C C . TRP A 1 83 ? -3.780 -1.529 14.145 1.00 93.38 83 TRP A C 1
ATOM 686 O O . TRP A 1 83 ? -4.198 -0.892 15.116 1.00 93.38 83 TRP A O 1
ATOM 696 N N . SER A 1 84 ? -4.384 -2.634 13.710 1.00 90.94 84 SER A N 1
ATOM 697 C CA . S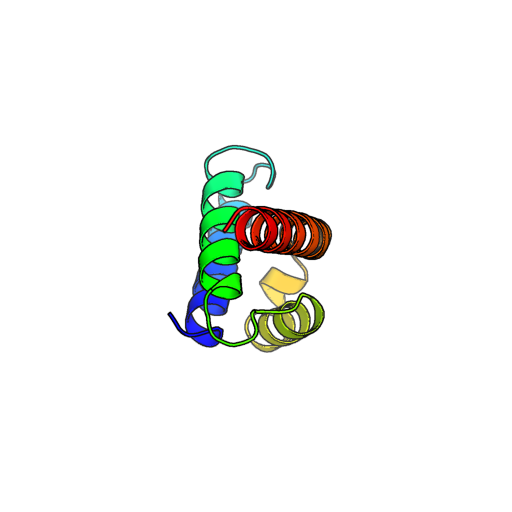ER A 1 84 ? -5.606 -3.179 14.298 1.00 90.94 84 SER A CA 1
ATOM 698 C C . SER A 1 84 ? -5.428 -3.520 15.779 1.00 90.94 84 SER A C 1
ATOM 700 O O . SER A 1 84 ? -6.302 -3.235 16.603 1.00 90.94 84 SER A O 1
ATOM 702 N N . TYR A 1 85 ? -4.287 -4.103 16.153 1.00 92.81 85 TYR A N 1
ATOM 703 C CA . TYR A 1 85 ? -3.962 -4.392 17.549 1.00 92.81 85 TYR A CA 1
ATOM 704 C C . TYR A 1 85 ? -3.828 -3.115 18.389 1.00 92.81 85 TYR A C 1
ATOM 706 O O . TYR A 1 85 ? -4.411 -3.029 19.474 1.00 92.81 85 TYR A O 1
ATOM 714 N N . ALA A 1 86 ? -3.117 -2.103 17.883 1.00 90.75 86 ALA A N 1
ATOM 715 C CA . ALA A 1 86 ? -2.967 -0.816 18.557 1.00 90.75 86 ALA A CA 1
ATOM 716 C C . ALA A 1 86 ? -4.321 -0.115 18.764 1.00 90.75 86 ALA A C 1
ATOM 718 O O . ALA A 1 86 ? -4.604 0.357 19.869 1.00 90.75 86 ALA A O 1
ATOM 719 N N . LYS A 1 87 ? -5.193 -0.118 17.745 1.00 88.62 87 LYS A N 1
ATOM 720 C CA . LYS A 1 87 ? -6.561 0.419 17.836 1.00 88.62 87 LYS A CA 1
ATOM 721 C C . LYS A 1 87 ? -7.388 -0.280 18.915 1.00 88.62 87 LYS A C 1
ATOM 723 O O . LYS A 1 87 ? -7.974 0.398 19.757 1.00 88.62 87 LYS A O 1
ATOM 728 N N . ARG A 1 88 ? -7.388 -1.620 18.950 1.00 90.06 88 ARG A N 1
ATOM 729 C CA . ARG A 1 88 ? -8.104 -2.392 19.986 1.00 90.06 88 ARG A CA 1
ATOM 730 C C . ARG A 1 88 ? -7.602 -2.076 21.392 1.00 90.06 88 ARG A C 1
ATOM 732 O O . ARG A 1 88 ? -8.411 -1.857 22.289 1.00 90.06 88 ARG A O 1
ATOM 739 N N . ARG A 1 89 ? -6.280 -2.003 21.587 1.00 90.75 89 ARG A N 1
ATOM 740 C CA . ARG A 1 89 ? -5.703 -1.639 22.891 1.00 90.75 89 ARG A CA 1
ATOM 741 C C . ARG A 1 89 ? -6.090 -0.231 23.321 1.00 90.75 89 ARG A C 1
ATOM 743 O O . ARG A 1 89 ? -6.423 -0.030 24.483 1.00 90.75 89 ARG A O 1
ATOM 750 N N . ARG A 1 90 ? -6.075 0.733 22.400 1.00 86.25 90 ARG A N 1
ATOM 751 C CA . ARG A 1 90 ? -6.517 2.100 22.692 1.00 86.25 90 ARG A CA 1
ATOM 752 C C . ARG A 1 90 ? -7.986 2.138 23.114 1.00 86.25 90 ARG A C 1
ATOM 754 O O . ARG A 1 90 ? -8.300 2.823 24.075 1.00 86.25 90 ARG A O 1
ATOM 761 N N . ALA A 1 91 ? -8.851 1.382 22.440 1.00 80.19 91 ALA A N 1
ATOM 762 C CA . ALA A 1 91 ? -10.265 1.292 22.795 1.00 80.19 91 ALA A CA 1
ATOM 763 C C . ALA A 1 91 ? -10.494 0.644 24.172 1.00 80.19 91 ALA A C 1
ATOM 765 O O . ALA A 1 91 ? -11.374 1.079 24.893 1.00 80.19 91 ALA A O 1
ATOM 766 N N . SER A 1 92 ? -9.683 -0.346 24.567 1.00 78.56 92 SER A N 1
ATOM 767 C CA . SER A 1 92 ? -9.790 -0.986 25.893 1.00 78.56 92 SER A CA 1
ATOM 768 C C . SER A 1 92 ? -9.335 -0.120 27.076 1.00 78.56 92 SER A C 1
ATOM 770 O O . SER A 1 92 ? -9.486 -0.532 28.222 1.00 78.56 92 SER A O 1
ATOM 772 N N . LEU A 1 93 ? -8.719 1.034 26.804 1.00 73.69 93 LEU A N 1
ATOM 773 C CA . LEU A 1 93 ? -8.234 1.981 27.815 1.00 73.69 93 LEU A CA 1
ATOM 774 C C . LEU A 1 93 ? -9.161 3.198 27.987 1.00 73.69 93 LEU A C 1
ATOM 776 O O . LEU A 1 93 ? -8.835 4.084 28.776 1.00 73.69 93 LEU A O 1
ATOM 780 N N . LEU A 1 94 ? -10.264 3.255 27.236 1.00 61.91 94 LEU A N 1
ATOM 781 C CA . LEU A 1 94 ? -11.299 4.291 27.285 1.00 61.91 94 LEU A CA 1
ATOM 782 C C . LEU A 1 94 ? -12.583 3.708 27.880 1.00 61.91 94 LEU A C 1
ATOM 784 O O . LEU A 1 94 ? -13.273 4.471 28.588 1.00 61.91 94 LEU A O 1
#

Radius of gyration: 13.58 Å; chains: 1; bounding box: 31×19×43 Å

Sequence (94 aa):
MSHSEIVDKIIEQLRIQDRSGGYFHQEPYKSDFFRLFVEAAEEGDGLRADHLWSLVGQRAPKVFNGHAWPLLFAAWPEWDYAWSYAKRRRASLL